Protein AF-A0A5J5DFH9-F1 (afdb_monomer)

Foldseek 3Di:
DEDAWDDDPNDTQQVCCQPVQDNCPPQNPFHHDNPDHYDHDLLVVAAPAQEEEADDALVCLLVSLQSNAP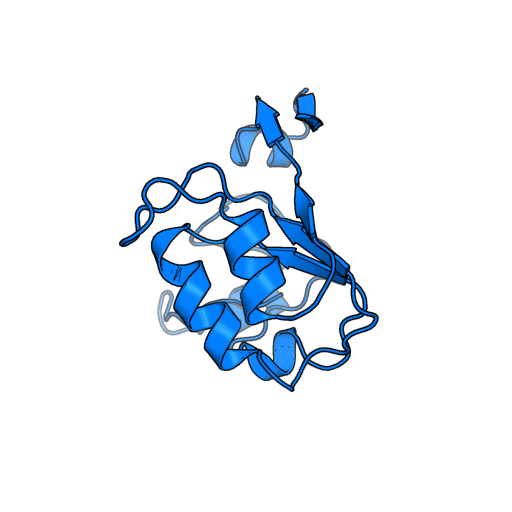RHDLNHEYEYAHDDWDQDPVGTHDSQVSNCVSRVHHYHYKYFQDDPNCVSVVHDTDID

Nearest PDB structures (foldseek):
  2pla-assembly1_B  TM=9.860E-01  e=5.523E-18  Homo sapiens
  6pyp-assembly1_A  TM=9.791E-01  e=8.177E-17  Homo sapiens
  6e90-assembly1_A  TM=9.778E-01  e=9.786E-17  Homo sapiens
  6e90-assembly2_B  TM=9.727E-01  e=4.930E-16  Homo sapiens
  4fgw-assembly1_B  TM=9.608E-01  e=5.267E-14  Saccharomyces cerevisiae S288C

Sequence (128 aa):
MWVYEENINGRKLTDIINTEHENVKYLPGYKLPENVVAVPELRDAAEGADLLVFVVPHQFIRNLCDEMVGCVSTNARGITLIKGIDEGPGGLKLISDIIREKMGIDVSVLMGANIANEVAAEKFCETT

InterPro domains:
  IPR006168 Glycerol-3-phosphate dehydrogenase, NAD-dependent [PR00077] (33-60)
  IPR006168 Glycerol-3-phosphate dehydrogenase, NAD-dependent [PR00077] (109-128)
  IPR011128 Glycerol-3-phosphate dehydrogenase, NAD-dependent, N-terminal [PF01210] (1-128)
  IPR036291 NAD(P)-binding domain superfamily [SSF51735] (12-128)

Radius of gyration: 15.71 Å; Cα contacts (8 Å, |Δi|>4): 211; chains: 1; bounding box: 39×34×40 Å

Structure (mmCIF, N/CA/C/O backbone):
data_AF-A0A5J5DFH9-F1
#
_entry.id   AF-A0A5J5DFH9-F1
#
loop_
_atom_site.group_PDB
_atom_site.id
_atom_site.type_symbol
_atom_site.label_atom_id
_atom_site.label_alt_id
_atom_site.label_comp_id
_atom_site.label_asym_id
_atom_site.label_entity_id
_atom_site.label_seq_id
_atom_site.pdbx_PDB_ins_code
_atom_site.Cartn_x
_atom_site.Cartn_y
_atom_site.Cartn_z
_atom_site.occupancy
_atom_site.B_iso_or_equiv
_atom_site.auth_seq_id
_atom_site.auth_comp_id
_atom_site.auth_asym_id
_atom_site.auth_atom_id
_atom_site.pdbx_PDB_model_num
ATOM 1 N N . MET A 1 1 ? -5.039 -5.810 3.668 1.00 97.50 1 MET A N 1
ATOM 2 C CA . MET A 1 1 ? -4.089 -4.700 3.904 1.00 97.50 1 MET A CA 1
ATOM 3 C C . MET A 1 1 ? -2.893 -5.261 4.646 1.00 97.50 1 MET A C 1
ATOM 5 O O . MET A 1 1 ? -3.071 -5.736 5.761 1.00 97.50 1 MET A O 1
ATOM 9 N N . TRP A 1 2 ? -1.707 -5.247 4.038 1.00 98.19 2 TRP A N 1
ATOM 10 C CA . TRP A 1 2 ? -0.498 -5.690 4.733 1.00 98.19 2 TRP A CA 1
ATOM 11 C C . TRP A 1 2 ? -0.169 -4.760 5.909 1.00 98.19 2 TRP A C 1
ATOM 13 O O . TRP A 1 2 ? -0.249 -3.537 5.774 1.00 98.19 2 TRP A O 1
ATOM 23 N N . VAL A 1 3 ? 0.190 -5.341 7.052 1.00 97.94 3 VAL A N 1
ATOM 24 C CA . VAL A 1 3 ? 0.627 -4.631 8.257 1.00 97.94 3 VAL A CA 1
ATOM 25 C C . VAL A 1 3 ? 1.852 -5.350 8.795 1.00 97.94 3 VAL A C 1
ATOM 27 O O . VAL A 1 3 ? 1.764 -6.516 9.161 1.00 97.94 3 VAL A O 1
ATOM 30 N N . TYR A 1 4 ? 2.986 -4.656 8.873 1.00 95.62 4 TYR A N 1
ATOM 31 C CA . TYR A 1 4 ? 4.154 -5.199 9.560 1.00 95.62 4 TYR A CA 1
ATOM 32 C C . TYR A 1 4 ? 3.782 -5.517 11.013 1.00 95.62 4 TYR A C 1
ATOM 34 O O . TYR A 1 4 ? 3.294 -4.644 11.734 1.00 95.62 4 TYR A O 1
ATOM 42 N N . GLU A 1 5 ? 3.955 -6.775 11.418 1.00 97.31 5 GLU A N 1
ATOM 43 C CA . GLU A 1 5 ? 3.455 -7.239 12.706 1.00 97.31 5 GLU A CA 1
ATOM 44 C C . GLU A 1 5 ? 4.259 -6.636 13.858 1.00 97.31 5 GLU A C 1
ATOM 46 O O . GLU A 1 5 ? 5.483 -6.761 13.940 1.00 97.31 5 GLU A O 1
ATOM 51 N N . GLU A 1 6 ? 3.545 -6.013 14.789 1.00 97.25 6 GLU A N 1
ATOM 52 C CA . GLU A 1 6 ? 4.127 -5.372 15.959 1.00 97.25 6 GLU A CA 1
ATOM 53 C C . GLU A 1 6 ? 3.320 -5.700 17.205 1.00 97.25 6 GLU A C 1
ATOM 55 O O . GLU A 1 6 ? 2.116 -5.941 17.148 1.00 97.25 6 GLU A O 1
ATOM 60 N N . ASN A 1 7 ? 3.986 -5.687 18.358 1.00 97.69 7 ASN A N 1
ATOM 61 C CA . ASN A 1 7 ? 3.327 -5.908 19.636 1.00 97.69 7 ASN A CA 1
ATOM 62 C C . ASN A 1 7 ? 2.989 -4.565 20.300 1.00 97.69 7 ASN A C 1
ATOM 64 O O . ASN A 1 7 ? 3.885 -3.786 20.626 1.00 97.69 7 ASN A O 1
ATOM 68 N N . ILE A 1 8 ? 1.700 -4.313 20.520 1.00 97.38 8 ILE A N 1
ATOM 69 C CA . ILE A 1 8 ? 1.173 -3.142 21.221 1.00 97.38 8 ILE A CA 1
ATOM 70 C C . ILE A 1 8 ? 0.521 -3.626 22.515 1.00 97.38 8 ILE A C 1
ATOM 72 O O . ILE A 1 8 ? -0.527 -4.270 22.497 1.00 97.38 8 ILE A O 1
ATOM 76 N N . ASN A 1 9 ? 1.146 -3.323 23.655 1.00 94.75 9 ASN A N 1
ATOM 77 C CA . ASN A 1 9 ? 0.635 -3.676 24.987 1.00 94.75 9 ASN A CA 1
ATOM 78 C C . ASN A 1 9 ? 0.267 -5.169 25.146 1.00 94.75 9 ASN A C 1
ATOM 80 O O . ASN A 1 9 ? -0.732 -5.508 25.777 1.00 94.75 9 ASN A O 1
ATOM 84 N N . GLY A 1 10 ? 1.061 -6.072 24.564 1.00 96.75 10 GLY A N 1
ATOM 85 C CA . GLY A 1 10 ? 0.855 -7.521 24.644 1.00 96.75 10 GLY A CA 1
ATOM 86 C C . GLY A 1 10 ? -0.031 -8.109 23.542 1.00 96.75 10 GLY A C 1
ATOM 87 O O . GLY A 1 10 ? -0.193 -9.327 23.501 1.00 96.75 10 GLY A O 1
ATOM 88 N N . ARG A 1 11 ? -0.582 -7.289 22.639 1.00 97.75 11 ARG A N 1
ATOM 89 C CA . ARG A 1 11 ? -1.433 -7.724 21.520 1.00 97.75 11 ARG A CA 1
ATOM 90 C C . ARG A 1 11 ? -0.759 -7.444 20.181 1.00 97.75 11 ARG A C 1
ATOM 92 O O . ARG A 1 11 ? -0.019 -6.473 20.050 1.00 97.75 11 ARG A O 1
ATOM 99 N N . LYS A 1 12 ? -1.023 -8.291 19.189 1.00 98.38 12 LYS A N 1
ATOM 100 C CA . LYS A 1 12 ? -0.598 -8.064 17.804 1.00 98.38 12 LYS A CA 1
ATOM 101 C C . LYS A 1 12 ? -1.339 -6.865 17.216 1.00 98.38 12 LYS A C 1
ATOM 103 O O . LYS A 1 12 ? -2.539 -6.706 17.451 1.00 98.38 12 LYS A O 1
ATOM 108 N N . LEU A 1 13 ? -0.640 -6.022 16.464 1.00 98.50 13 LEU A N 1
ATOM 109 C CA . LEU A 1 13 ? -1.234 -4.845 15.832 1.00 98.50 13 LEU A CA 1
ATOM 110 C C . LEU A 1 13 ? -2.309 -5.254 14.819 1.00 98.50 13 LEU A C 1
ATOM 112 O O . LEU A 1 13 ? -3.347 -4.600 14.744 1.00 98.50 13 LEU A O 1
ATOM 116 N N . THR A 1 14 ? -2.100 -6.352 14.091 1.00 98.50 14 THR A N 1
ATOM 117 C CA . THR A 1 14 ? -3.107 -6.913 13.176 1.00 98.50 14 THR A CA 1
ATOM 118 C C . THR A 1 14 ? -4.394 -7.300 13.906 1.00 98.50 14 THR A C 1
ATOM 120 O O . THR A 1 14 ? -5.475 -6.916 13.466 1.00 98.50 14 THR A O 1
ATOM 123 N N . ASP A 1 15 ? -4.292 -7.971 15.058 1.00 98.44 15 ASP A N 1
ATOM 124 C CA . ASP A 1 15 ? -5.444 -8.343 15.889 1.00 98.44 15 ASP A CA 1
ATOM 125 C C . ASP A 1 15 ? -6.191 -7.105 16.399 1.00 98.44 15 ASP A C 1
ATOM 127 O O . ASP A 1 15 ? -7.421 -7.077 16.385 1.00 98.44 15 ASP A O 1
ATOM 131 N N . ILE A 1 16 ? -5.472 -6.064 16.834 1.00 98.44 16 ILE A N 1
ATOM 132 C CA . ILE A 1 16 ? -6.090 -4.795 17.252 1.00 98.44 16 ILE A CA 1
ATOM 133 C C . ILE A 1 16 ? -6.841 -4.167 16.078 1.00 98.44 16 ILE A C 1
ATOM 135 O O . ILE A 1 16 ? -8.015 -3.839 16.221 1.00 98.44 16 ILE A O 1
ATOM 139 N N . ILE A 1 17 ? -6.212 -4.061 14.904 1.00 98.62 17 ILE A N 1
ATOM 140 C CA . ILE A 1 17 ? -6.852 -3.474 13.722 1.00 98.62 17 ILE A CA 1
ATOM 141 C C . ILE A 1 17 ? -8.092 -4.275 13.314 1.00 98.62 17 ILE A C 1
ATOM 143 O O . ILE A 1 17 ? -9.127 -3.680 13.047 1.00 98.62 17 ILE A O 1
ATOM 147 N N . ASN A 1 18 ? -8.020 -5.606 13.301 1.00 98.62 18 ASN A N 1
ATOM 148 C CA . ASN A 1 18 ? -9.132 -6.456 12.873 1.00 98.62 18 ASN A CA 1
ATOM 149 C C . ASN A 1 18 ? -10.291 -6.512 13.879 1.00 98.62 18 ASN A C 1
ATOM 151 O O . ASN A 1 18 ? -11.408 -6.823 13.483 1.00 98.62 18 ASN A O 1
ATOM 155 N N . THR A 1 19 ? -10.044 -6.251 15.167 1.00 98.06 19 THR A N 1
ATOM 156 C CA . THR A 1 19 ? -11.089 -6.306 16.210 1.00 98.06 19 THR A CA 1
ATOM 157 C C . THR A 1 19 ? -11.659 -4.939 16.563 1.00 98.06 19 THR A C 1
ATOM 159 O O . THR A 1 19 ? -12.848 -4.815 16.844 1.00 98.06 19 THR A O 1
ATOM 162 N N . GLU A 1 20 ? -10.825 -3.904 16.559 1.00 98.12 20 GLU A N 1
ATOM 163 C CA . GLU A 1 20 ? -11.208 -2.548 16.958 1.00 98.12 20 GLU A CA 1
ATOM 164 C C . GLU A 1 20 ? -11.370 -1.612 15.762 1.00 98.12 20 GLU A C 1
ATOM 166 O O . GLU A 1 20 ? -11.771 -0.460 15.948 1.00 98.12 20 GLU A O 1
ATOM 171 N N . HIS A 1 21 ? -11.058 -2.093 14.553 1.00 98.44 21 HIS A N 1
ATOM 172 C CA . HIS A 1 21 ? -11.078 -1.324 13.314 1.00 98.44 21 HIS A CA 1
ATOM 173 C C . HIS A 1 21 ? -10.308 -0.010 13.450 1.00 98.44 21 HIS A C 1
ATOM 175 O O . HIS A 1 21 ? -10.772 1.044 13.039 1.00 98.44 21 HIS A O 1
ATOM 181 N N . GLU A 1 22 ? -9.131 -0.047 14.073 1.00 98.25 22 GLU A N 1
ATOM 182 C CA . GLU A 1 22 ? -8.315 1.141 14.317 1.00 98.25 22 GLU A CA 1
ATOM 183 C C . GLU A 1 22 ? -6.828 0.795 14.317 1.00 98.25 22 GLU A C 1
ATOM 185 O O . GLU A 1 22 ? -6.381 -0.123 15.006 1.00 98.25 22 GLU A O 1
ATOM 190 N N . ASN A 1 23 ? -6.036 1.568 13.573 1.00 98.06 23 ASN A N 1
ATOM 191 C CA . ASN A 1 23 ? -4.584 1.496 13.667 1.00 98.06 23 ASN A CA 1
ATOM 192 C C . ASN A 1 23 ? -4.100 2.423 14.788 1.00 98.06 23 ASN A C 1
ATOM 194 O O . ASN A 1 23 ? -3.642 3.539 14.541 1.00 98.06 23 ASN A O 1
ATOM 198 N N . VAL A 1 24 ? -4.188 1.929 16.024 1.00 97.75 24 VAL A N 1
ATOM 199 C CA . VAL A 1 24 ? -3.896 2.684 17.257 1.00 97.75 24 VAL A CA 1
ATOM 200 C C . VAL A 1 24 ? -2.481 3.269 17.324 1.00 97.75 24 VAL A C 1
ATOM 202 O O . VAL A 1 24 ? -2.222 4.168 18.120 1.00 97.75 24 VAL A O 1
ATOM 205 N N . LYS A 1 25 ? -1.551 2.767 16.503 1.00 97.38 25 LYS A N 1
ATOM 206 C CA . LYS A 1 25 ? -0.167 3.244 16.454 1.00 97.38 25 LYS A CA 1
ATOM 207 C C . LYS A 1 25 ? 0.036 4.347 15.416 1.00 97.38 25 LYS A C 1
ATOM 209 O O . LYS A 1 25 ? 0.689 5.344 15.713 1.00 97.38 25 LYS A O 1
ATOM 214 N N . TYR A 1 26 ? -0.471 4.149 14.199 1.00 97.31 26 TYR A N 1
ATOM 215 C CA . TYR A 1 26 ? -0.135 4.999 13.052 1.00 97.31 26 TYR A CA 1
ATOM 216 C C . TYR A 1 26 ? -1.235 5.989 12.657 1.00 97.31 26 TYR A C 1
ATOM 218 O O . TYR A 1 26 ? -0.933 6.983 12.001 1.00 97.31 26 TYR A O 1
ATOM 226 N N . LEU A 1 27 ? -2.487 5.746 13.055 1.00 97.56 27 LEU A N 1
ATOM 227 C CA . LEU A 1 27 ? -3.618 6.645 12.813 1.00 97.56 27 LEU A CA 1
ATOM 228 C C . LEU A 1 27 ? -4.626 6.577 13.983 1.00 97.56 27 LEU A C 1
ATOM 230 O O . LEU A 1 27 ? -5.762 6.137 13.796 1.00 97.56 27 LEU A O 1
ATOM 234 N N . PRO A 1 28 ? -4.213 6.962 15.206 1.00 97.31 28 PRO A N 1
ATOM 235 C CA . PRO A 1 28 ? -5.076 6.882 16.382 1.00 97.31 28 PRO A CA 1
ATOM 236 C C . PRO A 1 28 ? -6.287 7.815 16.260 1.00 97.31 28 PRO A C 1
ATOM 238 O O . PRO A 1 28 ? -6.167 8.946 15.784 1.00 97.31 28 PRO A O 1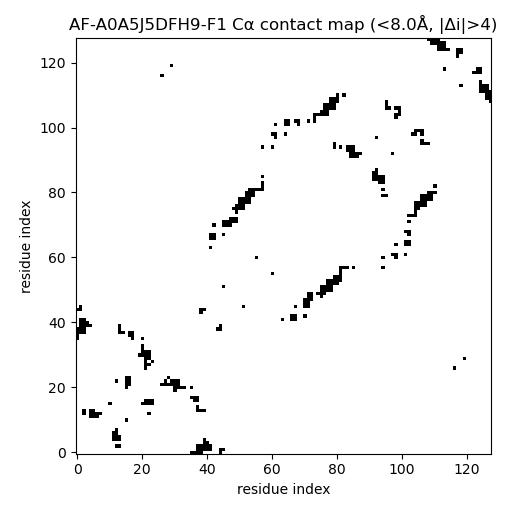
ATOM 241 N N . GLY A 1 29 ? -7.443 7.357 16.741 1.00 97.50 29 GLY A N 1
ATOM 242 C CA . GLY A 1 29 ? -8.692 8.121 16.779 1.00 97.50 29 GLY A CA 1
ATOM 243 C C . GLY A 1 29 ? -9.555 8.035 15.517 1.00 97.50 29 GLY A C 1
ATOM 244 O O . GLY A 1 29 ? -10.627 8.639 15.497 1.00 97.50 29 GLY A O 1
ATOM 245 N N . TYR A 1 30 ? -9.138 7.281 14.494 1.00 97.88 30 TYR A N 1
ATOM 246 C CA . TYR A 1 30 ? -9.901 7.100 13.256 1.00 97.88 30 TYR A CA 1
ATOM 247 C C . TYR A 1 30 ? -10.252 5.632 13.030 1.00 97.88 30 TYR A C 1
ATOM 249 O O . TYR A 1 30 ? -9.374 4.766 13.008 1.00 97.88 30 TYR A O 1
ATOM 257 N N . LYS A 1 31 ? -11.545 5.359 12.824 1.00 97.75 31 LYS A N 1
ATOM 258 C CA . LYS A 1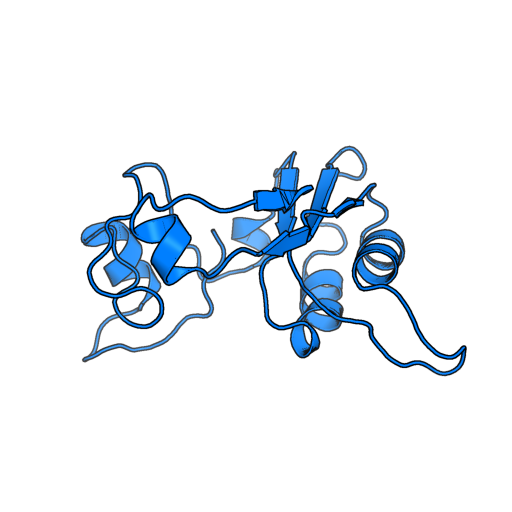 31 ? -12.022 4.012 12.510 1.00 97.75 31 LYS A CA 1
ATOM 259 C C . LYS A 1 31 ? -11.829 3.690 11.034 1.00 97.75 31 LYS A C 1
ATOM 261 O O . LYS A 1 31 ? -12.228 4.451 10.156 1.00 97.75 31 LYS A O 1
ATOM 266 N N . LEU A 1 32 ? -11.223 2.540 10.779 1.00 98.31 32 LEU A N 1
ATOM 267 C CA . LEU A 1 32 ? -11.176 1.911 9.473 1.00 98.31 32 LEU A CA 1
ATOM 268 C C . LEU A 1 32 ? -12.543 1.274 9.173 1.00 98.31 32 LEU A C 1
ATOM 270 O O . LEU A 1 32 ? -13.222 0.818 10.092 1.00 98.31 32 LEU A O 1
ATOM 274 N N . PRO A 1 33 ? -12.961 1.213 7.903 1.00 98.19 33 PRO A N 1
ATOM 275 C CA . PRO A 1 33 ? -14.156 0.470 7.518 1.00 98.19 33 PRO A CA 1
ATOM 276 C C . PRO A 1 33 ? -14.087 -1.014 7.915 1.00 98.19 33 PRO A C 1
ATOM 278 O O . PRO A 1 33 ? -13.014 -1.619 7.894 1.00 98.19 33 PRO A O 1
ATOM 281 N N . GLU A 1 34 ? -15.240 -1.625 8.209 1.00 97.25 34 GLU A N 1
ATOM 282 C CA . GLU A 1 34 ? -15.329 -3.023 8.675 1.00 97.25 34 GLU A CA 1
ATOM 283 C C . GLU A 1 34 ? -14.776 -4.046 7.668 1.00 97.25 34 GLU A C 1
ATOM 285 O O . GLU A 1 34 ? -14.348 -5.135 8.039 1.00 97.25 34 GLU A O 1
ATOM 290 N N . ASN A 1 35 ? -14.746 -3.691 6.383 1.00 98.12 35 ASN A N 1
ATOM 291 C CA . ASN A 1 35 ? -14.212 -4.529 5.313 1.00 98.12 35 ASN A CA 1
ATOM 292 C C . ASN A 1 35 ? -12.684 -4.417 5.134 1.00 98.12 35 ASN A C 1
ATOM 294 O O . ASN A 1 35 ? -12.134 -5.049 4.231 1.00 98.12 35 ASN A O 1
ATOM 298 N N . VAL A 1 36 ? -11.986 -3.620 5.952 1.00 98.25 36 VAL A N 1
ATOM 299 C CA . VAL A 1 36 ? -10.519 -3.556 5.948 1.00 98.25 36 VAL A CA 1
ATOM 300 C C . VAL A 1 36 ? -9.957 -4.631 6.871 1.00 98.25 36 VAL A C 1
ATOM 302 O O . VAL A 1 36 ? -10.109 -4.562 8.086 1.00 98.25 36 VAL A O 1
ATOM 305 N N . VAL A 1 37 ? -9.242 -5.590 6.281 1.00 98.50 37 VAL A N 1
ATOM 306 C CA . VAL A 1 37 ? -8.579 -6.684 7.005 1.00 98.50 37 VAL A CA 1
ATOM 307 C C . VAL A 1 37 ? -7.066 -6.460 7.028 1.00 98.50 37 VAL A C 1
ATOM 309 O O . VAL A 1 37 ? -6.436 -6.331 5.972 1.00 98.50 37 VAL A O 1
ATOM 312 N N . ALA A 1 38 ? -6.476 -6.411 8.222 1.00 98.62 38 ALA A N 1
ATOM 313 C CA . ALA A 1 38 ? -5.036 -6.391 8.455 1.00 98.62 38 ALA A CA 1
ATOM 314 C C . ALA A 1 38 ? -4.447 -7.804 8.365 1.00 98.62 38 ALA A C 1
ATOM 316 O O . ALA A 1 38 ? -4.939 -8.732 9.007 1.00 98.62 38 ALA A O 1
ATOM 317 N N . VAL A 1 39 ? -3.380 -7.950 7.581 1.00 98.38 39 VAL A N 1
ATOM 318 C CA . VAL A 1 39 ? -2.713 -9.226 7.292 1.00 98.38 39 VAL A CA 1
ATOM 319 C C . VAL A 1 39 ? -1.206 -9.064 7.546 1.00 98.38 39 VAL A C 1
ATOM 321 O O . VAL A 1 39 ? -0.623 -8.127 6.995 1.00 98.38 39 VAL A O 1
ATOM 324 N N . PRO A 1 40 ? -0.569 -9.920 8.369 1.00 97.81 40 PRO A N 1
ATOM 325 C CA . PRO A 1 40 ? 0.848 -9.774 8.711 1.00 97.81 40 PRO A CA 1
ATOM 326 C C . PRO A 1 40 ? 1.794 -10.228 7.594 1.00 97.81 40 PRO A C 1
ATOM 328 O O . PRO A 1 40 ? 2.845 -9.622 7.383 1.00 97.81 40 PRO A O 1
ATOM 331 N N . GLU A 1 41 ? 1.400 -11.264 6.852 1.00 97.44 41 GLU A N 1
ATOM 332 C CA . GLU A 1 41 ? 2.188 -11.828 5.759 1.00 97.44 41 GLU A CA 1
ATOM 333 C C . GLU A 1 41 ? 1.908 -11.071 4.458 1.00 97.44 41 GLU A C 1
ATOM 335 O O . GLU A 1 41 ? 0.763 -10.950 4.012 1.00 97.44 41 GLU A O 1
ATOM 340 N N . LEU A 1 42 ? 2.959 -10.528 3.838 1.00 96.81 42 LEU A N 1
ATOM 341 C CA . LEU A 1 42 ? 2.821 -9.695 2.642 1.00 96.81 42 LEU A CA 1
ATOM 342 C C . LEU A 1 42 ? 2.258 -10.486 1.461 1.00 96.81 42 LEU A C 1
ATOM 344 O O . LEU A 1 42 ? 1.405 -9.978 0.733 1.00 96.81 42 LEU A O 1
ATOM 348 N N . ARG A 1 43 ? 2.722 -11.726 1.280 1.00 96.06 43 ARG A N 1
ATOM 349 C CA . ARG A 1 43 ? 2.259 -12.608 0.203 1.00 96.06 43 ARG A CA 1
ATOM 350 C C . ARG A 1 43 ? 0.768 -12.886 0.318 1.00 96.06 43 ARG A C 1
ATOM 352 O O . ARG A 1 43 ? 0.065 -12.662 -0.659 1.00 96.06 43 ARG A O 1
ATOM 359 N N . ASP A 1 44 ? 0.288 -13.242 1.505 1.00 96.56 44 ASP A N 1
ATOM 360 C CA . ASP A 1 44 ? -1.136 -13.485 1.764 1.00 96.56 44 ASP A CA 1
ATOM 361 C C . ASP A 1 44 ? -1.981 -12.228 1.508 1.00 96.56 44 ASP A C 1
ATOM 363 O O . ASP A 1 44 ? -3.107 -12.304 1.025 1.00 96.56 44 ASP A O 1
ATOM 367 N N . ALA A 1 45 ? -1.438 -11.043 1.809 1.00 97.38 45 ALA A N 1
ATOM 368 C CA . ALA A 1 45 ? -2.121 -9.776 1.565 1.00 97.38 45 ALA A CA 1
ATOM 369 C C . ALA A 1 45 ? -2.194 -9.387 0.076 1.00 97.38 45 ALA A C 1
ATOM 371 O O . ALA A 1 45 ? -3.058 -8.589 -0.293 1.00 97.38 45 ALA A O 1
ATOM 372 N N . ALA A 1 46 ? -1.261 -9.881 -0.743 1.00 96.44 46 ALA A N 1
ATOM 373 C CA . ALA A 1 46 ? -1.112 -9.533 -2.156 1.00 96.44 46 ALA A CA 1
ATOM 374 C C . ALA A 1 46 ? -1.639 -10.616 -3.113 1.00 96.44 46 ALA A C 1
ATOM 376 O O . ALA A 1 46 ? -1.950 -10.315 -4.267 1.00 96.44 46 ALA A O 1
ATOM 377 N N . GLU A 1 47 ? -1.719 -11.867 -2.662 1.00 94.69 47 GLU A N 1
ATOM 378 C CA . GLU A 1 47 ? -2.142 -13.001 -3.476 1.00 94.69 47 GLU A CA 1
ATOM 379 C C . GLU A 1 47 ? -3.563 -12.798 -4.016 1.00 94.69 47 GLU A C 1
ATOM 381 O O . GLU A 1 47 ? -4.495 -12.443 -3.296 1.00 94.69 47 GLU A O 1
ATOM 386 N N . GLY A 1 48 ? -3.721 -12.996 -5.327 1.00 90.44 48 GLY A N 1
ATOM 387 C CA . GLY A 1 48 ? -5.008 -12.845 -6.007 1.00 90.44 48 GLY A CA 1
ATOM 388 C C . GLY A 1 48 ? -5.508 -11.402 -6.151 1.00 90.44 48 GLY A C 1
ATOM 389 O O . GLY A 1 48 ? -6.613 -11.209 -6.650 1.00 90.44 48 GLY A O 1
ATOM 390 N N . ALA A 1 49 ? -4.731 -10.388 -5.755 1.00 95.50 49 ALA A N 1
ATOM 391 C CA . ALA A 1 49 ? -5.133 -8.995 -5.915 1.00 95.50 49 ALA A CA 1
ATOM 392 C C . ALA A 1 49 ? -5.099 -8.551 -7.391 1.00 95.50 49 ALA A C 1
ATOM 394 O O . ALA A 1 49 ? -4.066 -8.634 -8.057 1.00 95.50 49 ALA A O 1
ATOM 395 N N . ASP A 1 50 ? -6.212 -7.995 -7.876 1.00 96.69 50 ASP A N 1
ATOM 396 C CA . ASP A 1 50 ? -6.290 -7.344 -9.194 1.00 96.69 50 ASP A CA 1
ATOM 397 C C . ASP A 1 50 ? -5.737 -5.906 -9.179 1.00 96.69 50 ASP A C 1
ATOM 399 O O . ASP A 1 50 ? -5.312 -5.379 -10.210 1.00 96.69 50 ASP A O 1
ATOM 403 N N . LEU A 1 51 ? -5.742 -5.255 -8.011 1.00 97.81 51 LEU A N 1
ATOM 404 C CA . LEU A 1 51 ? -5.253 -3.893 -7.803 1.00 97.81 51 LEU A CA 1
ATOM 405 C C . LEU A 1 51 ? -4.398 -3.820 -6.536 1.00 97.81 51 LEU A C 1
ATOM 407 O O . LEU A 1 51 ? -4.854 -4.168 -5.448 1.00 97.81 51 LEU A O 1
ATOM 411 N N . LEU A 1 52 ? -3.181 -3.297 -6.672 1.00 98.06 52 LEU A N 1
ATOM 412 C CA . LEU A 1 52 ? -2.249 -3.072 -5.574 1.00 98.06 52 LEU A CA 1
ATOM 413 C C . LEU A 1 52 ? -2.068 -1.578 -5.329 1.00 98.06 52 LEU A C 1
ATOM 415 O O . LEU A 1 52 ? -1.722 -0.821 -6.236 1.00 98.06 52 LEU A O 1
ATOM 419 N N . VAL A 1 53 ? -2.254 -1.161 -4.079 1.00 98.19 53 VAL A N 1
ATOM 420 C CA . VAL A 1 53 ? -2.034 0.220 -3.640 1.00 98.19 53 VAL A CA 1
ATOM 421 C C . VAL A 1 53 ? -0.763 0.264 -2.793 1.00 98.19 53 VAL A C 1
ATOM 423 O O . VAL A 1 53 ? -0.732 -0.223 -1.665 1.00 98.19 53 VAL A O 1
ATOM 426 N N . PHE A 1 54 ? 0.302 0.848 -3.336 1.00 97.88 54 PHE A N 1
ATOM 427 C CA . PHE A 1 54 ? 1.602 0.952 -2.678 1.00 97.88 54 PHE A CA 1
ATOM 428 C C . PHE A 1 54 ? 1.674 2.252 -1.864 1.00 97.88 54 PHE A C 1
ATOM 430 O O . PHE A 1 54 ? 1.772 3.344 -2.429 1.00 97.88 54 PHE A O 1
ATOM 437 N N . VAL A 1 55 ? 1.628 2.137 -0.531 1.00 96.62 55 VAL A N 1
ATOM 438 C CA . VAL A 1 55 ? 1.652 3.276 0.414 1.00 96.62 55 VAL A CA 1
ATOM 439 C C . VAL A 1 55 ? 2.578 2.979 1.596 1.00 96.62 55 VAL A C 1
ATOM 441 O O . VAL A 1 55 ? 2.166 2.897 2.749 1.00 96.62 55 VAL A O 1
ATOM 444 N N . VAL A 1 56 ? 3.856 2.769 1.300 1.00 95.12 56 VAL A N 1
ATOM 445 C CA . VAL A 1 56 ? 4.893 2.433 2.288 1.00 95.12 56 VAL A CA 1
ATOM 446 C C . VAL A 1 56 ? 6.040 3.444 2.219 1.00 95.12 56 VAL A C 1
ATOM 448 O O . VAL A 1 56 ? 6.199 4.109 1.192 1.00 95.12 56 VAL A O 1
ATOM 451 N N . PRO A 1 57 ? 6.876 3.584 3.263 1.00 92.88 57 PRO A N 1
ATOM 452 C CA . PRO A 1 57 ? 8.096 4.379 3.154 1.00 92.88 57 PRO A CA 1
ATOM 453 C C . PRO A 1 57 ? 8.970 3.891 1.987 1.00 92.88 57 PRO A C 1
ATOM 455 O O . PRO A 1 57 ? 9.208 2.690 1.848 1.00 92.88 57 PRO A O 1
ATOM 458 N N . HIS A 1 58 ? 9.453 4.821 1.152 1.00 90.88 58 HIS A N 1
ATOM 459 C CA . HIS A 1 58 ? 10.096 4.501 -0.133 1.00 90.88 58 HIS A CA 1
ATOM 460 C C . HIS A 1 58 ? 11.276 3.526 -0.006 1.00 90.88 58 HIS A C 1
ATOM 462 O O . HIS A 1 58 ? 11.448 2.660 -0.856 1.00 90.88 58 HIS A O 1
ATOM 468 N N . GLN A 1 59 ? 12.035 3.605 1.088 1.00 90.19 59 GLN A N 1
ATOM 469 C CA . GLN A 1 59 ? 13.187 2.745 1.374 1.00 90.19 59 GLN A CA 1
ATOM 470 C C . GLN A 1 59 ? 12.873 1.237 1.413 1.00 90.19 59 GLN A C 1
ATOM 472 O O . GLN A 1 59 ? 13.774 0.423 1.238 1.00 90.19 59 GLN A O 1
ATOM 477 N N . PHE A 1 60 ? 11.610 0.845 1.621 1.00 93.25 60 PHE A N 1
ATOM 478 C CA . PHE A 1 60 ? 11.212 -0.564 1.703 1.00 93.25 60 PHE A CA 1
ATOM 479 C C . PHE A 1 60 ? 10.711 -1.140 0.374 1.00 93.25 60 PHE A C 1
ATOM 481 O O . PHE A 1 60 ? 10.594 -2.358 0.245 1.00 93.25 60 PHE A O 1
ATOM 488 N N . ILE A 1 61 ? 10.428 -0.300 -0.629 1.00 94.81 61 ILE A N 1
ATOM 489 C CA . ILE A 1 61 ? 9.667 -0.724 -1.813 1.00 94.81 61 ILE A CA 1
ATOM 490 C C . ILE A 1 61 ? 10.356 -1.834 -2.607 1.00 94.81 61 ILE A C 1
ATOM 492 O O . ILE A 1 61 ? 9.686 -2.734 -3.106 1.00 94.81 61 ILE A O 1
ATOM 496 N N . ARG A 1 62 ? 11.691 -1.804 -2.697 1.00 94.00 62 ARG A N 1
ATOM 497 C CA . ARG A 1 62 ? 12.463 -2.796 -3.457 1.00 94.00 62 ARG A CA 1
ATOM 498 C C . ARG A 1 62 ? 12.295 -4.194 -2.876 1.00 94.00 62 ARG A C 1
ATOM 500 O O . ARG A 1 62 ? 11.930 -5.097 -3.620 1.00 94.00 62 ARG A O 1
ATOM 507 N N . ASN A 1 63 ? 12.498 -4.327 -1.567 1.00 94.94 63 ASN A N 1
ATOM 508 C CA . ASN A 1 63 ? 12.408 -5.606 -0.867 1.00 94.94 63 ASN A CA 1
ATOM 509 C C . ASN A 1 63 ? 10.974 -6.145 -0.880 1.00 94.94 63 ASN A C 1
ATOM 511 O O . ASN A 1 63 ? 10.771 -7.326 -1.130 1.00 94.94 63 ASN A O 1
ATOM 515 N N . LEU A 1 64 ? 9.982 -5.269 -0.676 1.00 95.88 64 LEU A N 1
ATOM 516 C CA . LEU A 1 64 ? 8.572 -5.661 -0.720 1.00 95.88 64 LEU A CA 1
ATOM 517 C C . LEU A 1 64 ? 8.170 -6.156 -2.113 1.00 95.88 64 LEU A C 1
ATOM 519 O O . LEU A 1 64 ? 7.483 -7.165 -2.231 1.00 95.88 64 LEU A O 1
ATOM 523 N N . CYS A 1 65 ? 8.622 -5.483 -3.177 1.00 95.69 65 CYS A N 1
ATOM 524 C CA . CYS A 1 65 ? 8.394 -5.971 -4.535 1.00 95.69 65 CYS A CA 1
ATOM 525 C C . CYS A 1 65 ? 9.040 -7.346 -4.735 1.00 95.69 65 CYS A C 1
ATOM 527 O O . CYS A 1 65 ? 8.360 -8.248 -5.203 1.00 95.69 65 CYS A O 1
ATOM 529 N N . ASP A 1 66 ? 10.303 -7.530 -4.331 1.00 95.06 66 ASP A N 1
ATOM 530 C CA . ASP A 1 66 ? 11.010 -8.813 -4.474 1.00 95.06 66 ASP A CA 1
ATOM 531 C C . ASP A 1 66 ? 10.287 -9.970 -3.771 1.00 95.06 66 ASP A C 1
ATOM 533 O O . ASP A 1 66 ? 10.227 -11.081 -4.296 1.00 95.06 66 ASP A O 1
ATOM 537 N N . GLU A 1 67 ? 9.677 -9.706 -2.618 1.00 94.88 67 GLU A N 1
ATOM 538 C CA . GLU A 1 67 ? 8.882 -10.695 -1.897 1.00 94.88 67 GLU A CA 1
ATOM 539 C C . GLU A 1 67 ? 7.555 -11.023 -2.600 1.00 94.88 67 GLU A C 1
ATOM 541 O O . GLU A 1 67 ? 7.124 -12.176 -2.551 1.00 94.88 67 GLU A O 1
ATOM 546 N N . MET A 1 68 ? 6.938 -10.059 -3.288 1.00 94.31 68 MET A N 1
ATOM 547 C CA . MET A 1 68 ? 5.675 -10.244 -4.016 1.00 94.31 68 MET A CA 1
ATOM 548 C C . MET A 1 68 ? 5.842 -10.761 -5.455 1.00 94.31 68 MET A C 1
ATOM 550 O O . MET A 1 68 ? 4.854 -11.138 -6.094 1.00 94.31 68 MET A O 1
ATOM 554 N N . VAL A 1 69 ? 7.064 -10.800 -6.002 1.00 89.81 69 VAL A N 1
ATOM 555 C CA . VAL A 1 69 ? 7.290 -11.345 -7.349 1.00 89.81 69 VAL A CA 1
ATOM 556 C C . VAL A 1 69 ? 6.761 -12.783 -7.421 1.00 89.81 69 VAL A C 1
ATOM 558 O O . VAL A 1 69 ? 7.133 -13.658 -6.635 1.00 89.81 69 VAL A O 1
ATOM 561 N N . GLY A 1 70 ? 5.881 -13.020 -8.394 1.00 87.06 70 GLY A N 1
ATOM 562 C CA . GLY A 1 70 ? 5.282 -14.326 -8.666 1.00 87.06 70 GLY A CA 1
ATOM 563 C C . GLY A 1 70 ? 4.023 -14.667 -7.861 1.00 87.06 70 GLY A C 1
ATOM 564 O O . GLY A 1 70 ? 3.399 -15.670 -8.192 1.00 87.06 70 GLY A O 1
ATOM 565 N N . CYS A 1 71 ? 3.615 -13.870 -6.861 1.00 89.94 71 CYS A N 1
ATOM 566 C CA . CYS A 1 71 ? 2.318 -14.060 -6.181 1.00 89.94 71 CYS A CA 1
ATOM 567 C C . CYS A 1 71 ? 1.192 -13.184 -6.757 1.00 89.94 71 CYS A C 1
ATOM 569 O O . CYS A 1 71 ? 0.014 -13.435 -6.509 1.00 89.94 71 CYS A O 1
ATOM 571 N N . VAL A 1 72 ? 1.550 -12.176 -7.555 1.00 92.88 72 VAL A N 1
ATOM 572 C CA . VAL A 1 72 ? 0.618 -11.238 -8.188 1.00 92.88 72 VAL A CA 1
ATOM 573 C C . VAL A 1 72 ? 0.474 -11.558 -9.675 1.00 92.88 72 VAL A C 1
ATOM 575 O O . VAL A 1 72 ? 1.455 -11.838 -10.365 1.00 92.88 72 VAL A O 1
ATOM 578 N N . SER A 1 73 ? -0.758 -11.488 -10.183 1.00 92.25 73 SER A N 1
ATOM 579 C CA . SER A 1 73 ? -1.053 -11.636 -11.610 1.00 92.25 73 SER A CA 1
ATOM 580 C C . SER A 1 73 ? -0.392 -10.529 -12.433 1.00 92.25 73 SER A C 1
ATOM 582 O O . SER A 1 73 ? -0.479 -9.355 -12.086 1.00 92.25 73 SER A O 1
ATOM 584 N N . THR A 1 74 ? 0.171 -10.860 -13.596 1.00 90.00 74 THR A N 1
ATOM 585 C CA . THR A 1 74 ? 0.698 -9.852 -14.537 1.00 90.00 74 THR A CA 1
ATOM 586 C C . THR A 1 74 ? -0.393 -8.954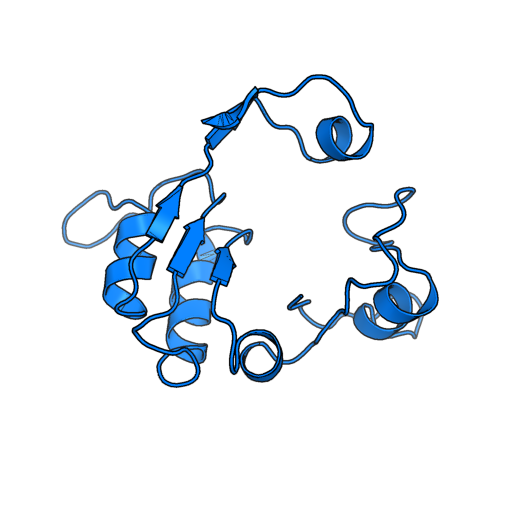 -15.129 1.00 90.00 74 THR A C 1
ATOM 588 O O . THR A 1 74 ? -0.089 -7.916 -15.707 1.00 90.00 74 THR A O 1
ATOM 591 N N . ASN A 1 75 ? -1.668 -9.347 -15.006 1.00 94.44 75 ASN A N 1
ATOM 592 C CA . ASN A 1 75 ? -2.809 -8.522 -15.410 1.00 94.44 75 ASN A CA 1
ATOM 593 C C . ASN A 1 75 ? -3.248 -7.535 -14.319 1.00 94.44 75 ASN A C 1
ATOM 595 O O . ASN A 1 75 ? -4.076 -6.663 -14.601 1.00 94.44 75 ASN A O 1
ATOM 599 N N . ALA A 1 76 ? -2.722 -7.671 -13.097 1.00 96.94 76 ALA A N 1
ATOM 600 C CA . ALA A 1 76 ? -3.013 -6.750 -12.015 1.00 96.94 76 ALA A CA 1
ATOM 601 C C . ALA A 1 76 ? -2.504 -5.342 -12.349 1.00 96.94 76 ALA A C 1
ATOM 603 O O . ALA A 1 76 ? -1.616 -5.141 -13.185 1.00 96.94 76 ALA A O 1
ATOM 604 N N . ARG A 1 77 ? -3.072 -4.345 -11.677 1.00 98.06 77 ARG A N 1
ATOM 605 C CA . ARG A 1 77 ? -2.641 -2.949 -11.772 1.00 98.06 77 ARG A CA 1
ATOM 606 C C . ARG A 1 77 ? -2.071 -2.491 -10.444 1.00 98.06 77 ARG A C 1
ATOM 608 O O . ARG A 1 77 ? -2.505 -2.921 -9.383 1.00 98.06 77 ARG A O 1
ATOM 615 N N . GLY A 1 78 ? -1.097 -1.598 -10.506 1.00 97.94 78 GLY A N 1
ATOM 616 C CA . GLY A 1 78 ? -0.560 -0.904 -9.348 1.00 97.94 78 GLY A CA 1
ATOM 617 C C . GLY A 1 78 ? -0.983 0.559 -9.327 1.00 97.94 78 GLY A C 1
ATOM 618 O O . GLY A 1 78 ? -1.178 1.187 -10.367 1.00 97.94 78 GLY A O 1
ATOM 619 N N . ILE A 1 79 ? -1.042 1.141 -8.139 1.00 98.25 79 ILE A N 1
ATOM 620 C CA . ILE A 1 79 ? -0.997 2.587 -7.944 1.00 98.25 79 ILE A CA 1
ATOM 621 C C . ILE A 1 79 ? -0.094 2.897 -6.755 1.00 98.25 79 ILE A C 1
ATOM 623 O O . ILE A 1 79 ? -0.205 2.262 -5.710 1.00 98.25 79 ILE A O 1
ATOM 627 N N . THR A 1 80 ? 0.831 3.841 -6.908 1.00 97.75 80 THR A N 1
ATOM 628 C CA . THR A 1 80 ? 1.733 4.245 -5.822 1.00 97.75 80 THR A CA 1
ATOM 629 C C . THR A 1 80 ? 1.431 5.655 -5.336 1.00 97.75 80 THR A C 1
ATOM 631 O O . THR A 1 80 ? 1.284 6.586 -6.128 1.00 97.75 80 THR A O 1
ATOM 634 N N . LEU A 1 81 ? 1.349 5.799 -4.013 1.00 97.00 81 LEU A N 1
ATOM 635 C CA . LEU A 1 81 ? 1.219 7.077 -3.307 1.00 97.00 81 LEU A CA 1
ATOM 636 C C . LEU A 1 81 ? 2.557 7.508 -2.684 1.00 97.00 81 LEU A C 1
ATOM 638 O O . LEU A 1 81 ? 2.637 8.491 -1.945 1.00 97.00 81 LEU A O 1
ATOM 642 N N . ILE A 1 82 ? 3.622 6.750 -2.948 1.00 95.56 82 ILE A N 1
ATOM 643 C CA . ILE A 1 82 ? 4.937 6.967 -2.361 1.00 95.56 82 ILE A CA 1
ATOM 644 C C . ILE A 1 82 ? 5.566 8.195 -3.015 1.00 95.56 82 ILE A C 1
ATOM 646 O O . ILE A 1 82 ? 6.002 8.152 -4.166 1.00 95.56 82 ILE A O 1
ATOM 650 N N . LYS A 1 83 ? 5.631 9.293 -2.260 1.00 91.31 83 LYS A N 1
ATOM 651 C CA . LYS A 1 83 ? 6.328 10.511 -2.676 1.00 91.31 83 LYS A CA 1
ATOM 652 C C . LYS A 1 83 ? 7.835 10.315 -2.554 1.00 91.31 83 LYS A C 1
ATOM 654 O O . LYS A 1 83 ? 8.328 9.918 -1.498 1.00 91.31 83 LYS A O 1
ATOM 659 N N . GLY A 1 84 ? 8.555 10.650 -3.617 1.00 86.19 84 GLY A N 1
ATOM 660 C CA . GLY A 1 84 ? 10.011 10.612 -3.652 1.00 86.19 84 GLY A CA 1
ATOM 661 C C . GLY A 1 84 ? 10.553 10.008 -4.938 1.00 86.19 84 GLY A C 1
ATOM 662 O O . GLY A 1 84 ? 9.815 9.646 -5.854 1.00 86.19 84 GLY A O 1
ATOM 663 N N . ILE A 1 85 ? 11.872 9.916 -4.975 1.00 90.44 85 ILE A N 1
ATOM 664 C CA . ILE A 1 85 ? 12.662 9.291 -6.028 1.00 90.44 85 ILE A CA 1
ATOM 665 C C . ILE A 1 85 ? 13.724 8.437 -5.350 1.00 90.44 85 ILE A C 1
ATOM 667 O O . ILE A 1 85 ? 14.096 8.704 -4.208 1.00 90.44 85 ILE A O 1
ATOM 671 N N . ASP A 1 86 ? 14.194 7.420 -6.049 1.00 87.56 86 ASP A N 1
ATOM 672 C CA . ASP A 1 86 ? 15.308 6.597 -5.600 1.00 87.56 86 ASP A CA 1
ATOM 673 C C . ASP A 1 86 ? 16.566 6.931 -6.409 1.00 87.56 86 ASP A C 1
ATOM 675 O O . ASP A 1 86 ? 16.478 7.425 -7.537 1.00 87.56 86 ASP A O 1
ATOM 679 N N . GLU A 1 87 ? 17.733 6.638 -5.850 1.00 84.81 87 GLU A N 1
ATOM 680 C CA . GLU A 1 87 ? 19.025 6.823 -6.504 1.00 84.81 87 GLU A CA 1
ATOM 681 C C . GLU A 1 87 ? 19.636 5.458 -6.836 1.00 84.81 87 GLU A C 1
ATOM 683 O O . GLU A 1 87 ? 19.643 4.528 -6.029 1.00 84.81 87 GLU A O 1
ATOM 688 N N . GLY A 1 88 ? 20.146 5.312 -8.055 1.00 72.62 88 GLY A N 1
ATOM 689 C CA . GLY A 1 88 ? 20.834 4.103 -8.483 1.00 72.62 88 GLY A CA 1
ATOM 690 C C . GLY A 1 88 ? 22.019 4.395 -9.398 1.00 72.62 88 GLY A C 1
ATOM 691 O O . GLY A 1 88 ? 22.302 5.549 -9.712 1.00 72.62 88 GLY A O 1
ATOM 692 N N . PRO A 1 89 ? 22.695 3.346 -9.898 1.00 76.12 89 PRO A N 1
ATOM 693 C CA . PRO A 1 89 ? 23.875 3.492 -10.756 1.00 76.12 89 PRO A CA 1
ATOM 694 C C . PRO A 1 89 ? 23.629 4.312 -12.034 1.00 76.12 89 PRO A C 1
ATOM 696 O O . PRO A 1 89 ? 24.565 4.864 -12.600 1.00 76.12 89 PRO A O 1
ATOM 699 N N . GLY A 1 90 ? 22.373 4.384 -12.492 1.00 83.44 90 GLY A N 1
ATOM 700 C CA . GLY A 1 90 ? 21.938 5.180 -13.644 1.00 83.44 90 GLY A CA 1
ATOM 701 C C . GLY A 1 90 ? 21.388 6.569 -13.294 1.00 83.44 90 GLY A C 1
ATOM 702 O O . GLY A 1 90 ? 20.801 7.208 -14.161 1.00 83.44 90 GLY A O 1
ATOM 703 N N . GLY A 1 91 ? 21.539 7.024 -12.047 1.00 91.00 91 G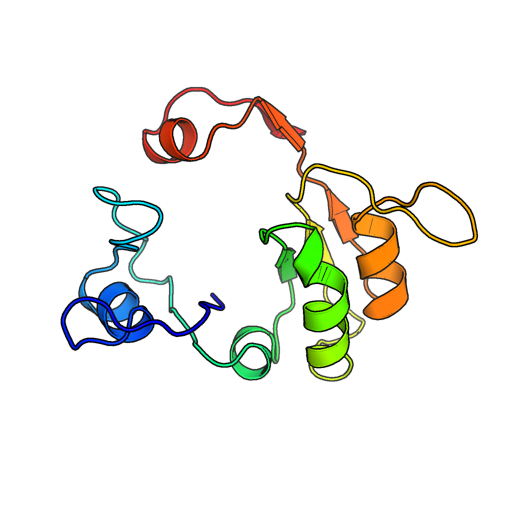LY A N 1
ATOM 704 C CA . GLY A 1 91 ? 20.989 8.281 -11.546 1.00 91.00 91 GLY A CA 1
ATOM 705 C C . GLY A 1 91 ? 19.631 8.116 -10.862 1.00 91.00 91 GLY A C 1
ATOM 706 O O . GLY A 1 91 ? 19.351 7.098 -10.226 1.00 91.00 91 GLY A O 1
ATOM 707 N N . LEU A 1 92 ? 18.804 9.155 -10.969 1.00 92.94 92 LEU A N 1
ATOM 708 C CA . LEU A 1 92 ? 17.505 9.234 -10.305 1.00 92.94 92 LEU A CA 1
ATOM 709 C C . LEU A 1 92 ? 16.470 8.347 -10.999 1.00 92.94 92 LEU A C 1
ATOM 711 O O . LEU A 1 92 ? 16.395 8.305 -12.228 1.00 92.94 92 LEU A O 1
ATOM 715 N N . LYS A 1 93 ? 15.634 7.682 -10.204 1.00 92.38 93 LYS A N 1
ATOM 716 C CA . LYS A 1 93 ? 14.586 6.787 -10.685 1.00 92.38 93 LYS A CA 1
ATOM 717 C C . LYS A 1 93 ? 13.273 7.012 -9.951 1.00 92.38 93 LYS A C 1
ATOM 719 O O . LYS A 1 93 ? 13.251 7.168 -8.731 1.00 92.38 93 LYS A O 1
ATOM 724 N N . LEU A 1 94 ? 12.167 7.004 -10.689 1.00 94.38 94 LEU A N 1
ATOM 725 C CA . LEU A 1 94 ? 10.841 7.112 -10.089 1.00 94.38 94 LEU A CA 1
ATOM 726 C C . LEU A 1 94 ? 10.488 5.821 -9.346 1.00 94.38 94 LEU A C 1
ATOM 728 O O . LEU A 1 94 ? 10.779 4.718 -9.810 1.00 94.38 94 LEU A O 1
ATOM 732 N N . ILE A 1 95 ? 9.788 5.952 -8.218 1.00 95.75 95 ILE A N 1
ATOM 733 C CA . ILE A 1 95 ? 9.295 4.792 -7.463 1.00 95.75 95 ILE A CA 1
ATOM 734 C C . ILE A 1 95 ? 8.346 3.941 -8.315 1.00 95.75 95 ILE A C 1
ATOM 736 O O . ILE A 1 95 ? 8.407 2.715 -8.267 1.00 95.75 95 ILE A O 1
ATOM 740 N N . SER A 1 96 ? 7.508 4.574 -9.138 1.00 96.88 96 SER A N 1
ATOM 741 C CA . SER A 1 96 ? 6.622 3.866 -10.064 1.00 96.88 96 SER A CA 1
ATOM 742 C C . SER A 1 96 ? 7.398 3.016 -11.070 1.00 96.88 96 SER A C 1
ATOM 744 O O . SER A 1 96 ? 7.018 1.871 -11.291 1.00 96.88 96 SER A O 1
ATOM 746 N N . ASP A 1 97 ? 8.516 3.506 -11.610 1.00 95.38 97 ASP A N 1
ATOM 747 C CA . ASP A 1 97 ? 9.355 2.734 -12.539 1.00 95.38 97 ASP A CA 1
ATOM 748 C C . ASP A 1 97 ? 10.021 1.540 -11.856 1.00 95.38 97 ASP A C 1
ATOM 750 O O . ASP A 1 97 ? 10.092 0.460 -12.433 1.00 95.38 97 ASP A O 1
ATOM 754 N N . ILE A 1 98 ? 10.453 1.696 -10.601 1.00 94.62 98 ILE A N 1
ATOM 755 C CA . ILE A 1 98 ? 11.004 0.585 -9.810 1.00 94.62 98 ILE A CA 1
ATOM 756 C C . ILE A 1 98 ? 9.963 -0.519 -9.626 1.00 94.62 98 ILE A C 1
ATOM 758 O O . ILE A 1 98 ? 10.285 -1.693 -9.807 1.00 94.62 98 ILE A O 1
ATOM 762 N N . ILE A 1 99 ? 8.726 -0.149 -9.280 1.00 96.06 99 ILE A N 1
ATOM 763 C CA . ILE A 1 99 ? 7.637 -1.114 -9.099 1.00 96.06 99 ILE A CA 1
ATOM 764 C C . ILE A 1 99 ? 7.307 -1.783 -10.438 1.00 96.06 99 ILE A C 1
ATOM 766 O O . ILE A 1 99 ? 7.239 -3.009 -10.483 1.00 96.06 99 ILE A O 1
ATOM 770 N N . ARG A 1 100 ? 7.164 -1.013 -11.531 1.00 96.00 100 ARG A N 1
ATOM 771 C CA . ARG A 1 100 ? 6.888 -1.557 -12.876 1.00 96.00 100 ARG A CA 1
ATOM 772 C C . ARG A 1 100 ? 7.936 -2.581 -13.298 1.00 96.00 100 ARG A C 1
ATOM 774 O O . ARG A 1 100 ? 7.582 -3.668 -13.739 1.00 96.00 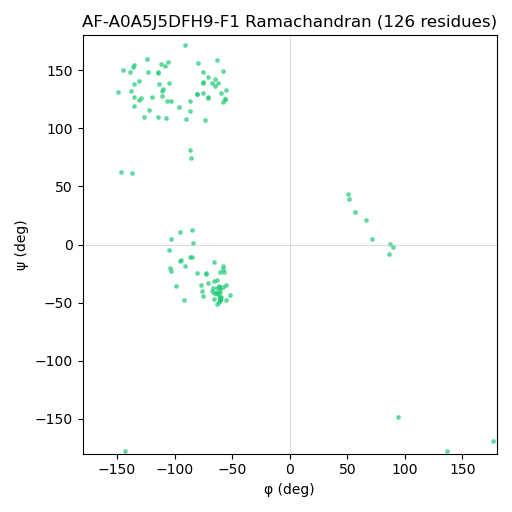100 ARG A O 1
ATOM 781 N N . GLU A 1 101 ? 9.216 -2.258 -13.138 1.00 94.06 101 GLU 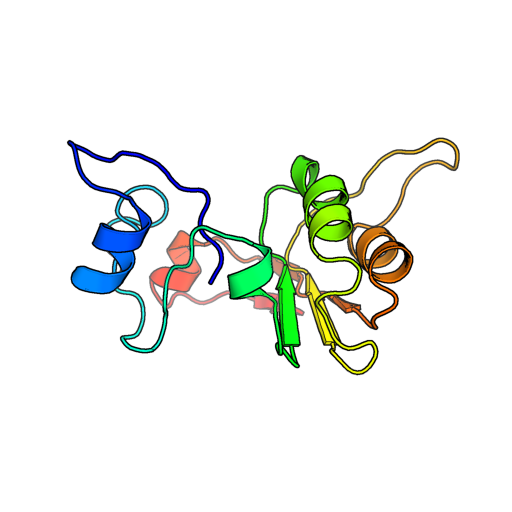A N 1
ATOM 782 C CA . GLU A 1 101 ? 10.306 -3.151 -13.538 1.00 94.06 101 GLU A CA 1
ATOM 783 C C . GLU A 1 101 ? 10.390 -4.422 -12.696 1.00 94.06 101 GLU A C 1
ATOM 785 O O . GLU A 1 101 ? 10.653 -5.489 -13.243 1.00 94.06 101 GLU A O 1
ATOM 790 N N . LYS A 1 102 ? 10.180 -4.325 -11.377 1.00 94.19 102 LYS A N 1
ATOM 791 C CA . LYS A 1 102 ? 10.252 -5.495 -10.490 1.00 94.19 102 LYS A CA 1
ATOM 792 C C . LYS A 1 102 ? 9.032 -6.399 -10.620 1.00 94.19 102 LYS A C 1
ATOM 794 O O . LYS A 1 102 ? 9.181 -7.614 -10.665 1.00 94.19 102 LYS A O 1
ATOM 799 N N . MET A 1 103 ? 7.840 -5.810 -10.662 1.00 94.81 103 MET A N 1
ATOM 800 C CA . MET A 1 103 ? 6.579 -6.550 -10.606 1.00 94.81 103 MET A CA 1
ATOM 801 C C . MET A 1 103 ? 6.039 -6.929 -11.987 1.00 94.81 103 MET A C 1
ATOM 803 O O . MET A 1 103 ? 5.189 -7.808 -12.081 1.00 94.81 103 MET A O 1
ATOM 807 N N . GLY A 1 104 ? 6.494 -6.271 -13.059 1.00 95.06 104 GLY A N 1
ATOM 808 C CA . GLY A 1 104 ? 5.996 -6.520 -14.414 1.00 95.06 104 GLY A CA 1
ATOM 809 C C . GLY A 1 104 ? 4.533 -6.115 -14.624 1.00 95.06 104 GLY A C 1
ATOM 810 O O . GLY A 1 104 ? 3.892 -6.622 -15.541 1.00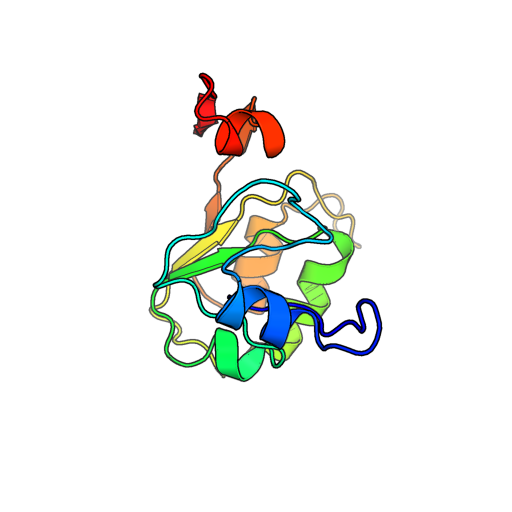 95.06 104 GLY A O 1
ATOM 811 N N . ILE A 1 105 ? 4.004 -5.222 -13.781 1.00 96.25 105 ILE A N 1
ATOM 812 C CA . ILE A 1 105 ? 2.636 -4.695 -13.865 1.00 96.25 105 ILE A CA 1
ATOM 813 C C . ILE A 1 105 ? 2.655 -3.217 -14.237 1.00 96.25 105 ILE A C 1
ATOM 815 O O . ILE A 1 105 ? 3.621 -2.503 -13.965 1.00 96.25 105 ILE A O 1
ATOM 819 N N . ASP A 1 106 ? 1.562 -2.740 -14.823 1.00 97.06 106 ASP A N 1
ATOM 820 C CA . ASP A 1 106 ? 1.381 -1.310 -15.036 1.00 97.06 106 ASP A CA 1
ATOM 821 C C . ASP A 1 106 ? 1.018 -0.611 -13.723 1.00 97.06 106 ASP A C 1
ATOM 823 O O . ASP A 1 106 ? 0.233 -1.125 -12.925 1.00 97.06 106 ASP A O 1
ATOM 827 N N . VAL A 1 107 ? 1.592 0.568 -13.504 1.00 98.00 107 VAL A N 1
ATOM 828 C CA . VAL A 1 107 ? 1.515 1.295 -12.234 1.00 98.00 107 VAL A CA 1
ATOM 829 C C . VAL A 1 107 ? 1.119 2.736 -12.508 1.00 98.00 107 VAL A C 1
ATOM 831 O O . VAL A 1 107 ? 1.802 3.433 -13.248 1.00 98.00 107 VAL A O 1
ATOM 834 N N . SER A 1 108 ? 0.045 3.212 -11.895 1.00 98.06 108 SER A N 1
ATOM 835 C CA . SER A 1 108 ? -0.295 4.637 -11.846 1.00 98.06 108 SER A CA 1
ATOM 836 C C . SER A 1 108 ? 0.313 5.305 -10.611 1.00 98.06 108 SER A C 1
ATOM 838 O O . SER A 1 108 ? 0.868 4.647 -9.729 1.00 98.06 108 SER A O 1
ATOM 840 N N . VAL A 1 109 ? 0.225 6.627 -10.533 1.00 97.44 109 VAL A N 1
ATOM 841 C CA . VAL A 1 109 ? 0.653 7.398 -9.360 1.00 97.44 109 VAL A CA 1
ATOM 842 C C . VAL A 1 109 ? -0.523 8.217 -8.848 1.00 97.44 109 VAL A C 1
ATOM 844 O O . VAL A 1 109 ? -1.359 8.618 -9.648 1.00 97.44 109 VAL A O 1
ATOM 847 N N . LEU A 1 110 ? -0.581 8.444 -7.537 1.00 96.69 110 LEU A N 1
ATOM 848 C CA . LEU A 1 110 ? -1.512 9.388 -6.919 1.00 96.69 110 LEU A CA 1
ATOM 849 C C . LEU A 1 110 ? -0.705 10.357 -6.058 1.00 96.69 110 LEU A C 1
ATOM 851 O O . LEU A 1 110 ? -0.136 9.962 -5.038 1.00 96.69 110 LEU A O 1
ATOM 855 N N . MET A 1 111 ? -0.612 11.611 -6.494 1.00 94.25 111 MET A N 1
ATOM 856 C CA . MET A 1 111 ? 0.251 12.636 -5.903 1.00 94.25 111 MET A CA 1
ATOM 857 C C . MET A 1 111 ? -0.540 13.919 -5.653 1.00 94.25 111 MET A C 1
ATOM 859 O O . MET A 1 111 ? -1.336 14.343 -6.482 1.00 94.25 111 MET A O 1
ATOM 863 N N . GLY A 1 112 ? -0.283 14.595 -4.535 1.00 91.75 112 GLY A N 1
ATOM 864 C CA . GLY A 1 112 ? -0.951 15.863 -4.260 1.00 91.75 112 GLY A CA 1
ATOM 865 C C . GLY A 1 112 ? -0.620 16.484 -2.913 1.00 91.75 112 GLY A C 1
ATOM 866 O O . GLY A 1 112 ? 0.305 16.059 -2.210 1.00 91.75 112 GLY A O 1
ATOM 867 N N . ALA A 1 113 ? -1.392 17.506 -2.554 1.00 88.75 113 ALA A N 1
ATOM 868 C CA . ALA A 1 113 ? -1.364 18.143 -1.245 1.00 88.75 113 ALA A CA 1
ATOM 869 C C . ALA A 1 113 ? -2.289 17.371 -0.293 1.00 88.75 113 ALA A C 1
ATOM 871 O O . ALA A 1 113 ? -3.404 17.786 0.010 1.00 88.75 113 ALA A O 1
ATOM 872 N N . ASN A 1 114 ? -1.817 16.202 0.137 1.00 87.50 114 ASN A N 1
ATOM 873 C CA . ASN A 1 114 ? -2.535 15.286 1.013 1.00 87.50 114 ASN A CA 1
ATOM 874 C C . ASN A 1 114 ? -1.729 15.004 2.289 1.00 87.50 114 ASN A C 1
ATOM 876 O O . ASN A 1 114 ? -0.648 14.409 2.248 1.00 87.50 114 ASN A O 1
ATOM 880 N N . ILE A 1 115 ? -2.272 15.426 3.432 1.00 92.44 115 ILE A N 1
ATOM 881 C CA . ILE A 1 115 ? -1.772 15.085 4.768 1.00 92.44 115 ILE A CA 1
ATOM 882 C C . ILE A 1 115 ? -2.702 14.016 5.338 1.00 92.44 115 ILE A C 1
ATOM 884 O O . ILE A 1 115 ? -3.904 14.242 5.439 1.00 92.44 115 ILE A O 1
ATOM 888 N N . ALA A 1 116 ? -2.159 12.858 5.729 1.00 92.94 116 ALA A N 1
ATOM 889 C CA . ALA A 1 116 ? -2.958 11.692 6.126 1.00 92.94 116 ALA A CA 1
ATOM 890 C C . ALA A 1 116 ? -4.016 12.009 7.201 1.00 92.94 116 ALA A C 1
ATOM 892 O O . ALA A 1 116 ? -5.169 11.621 7.053 1.00 92.94 116 ALA A O 1
ATOM 893 N N . ASN A 1 117 ? -3.649 12.780 8.230 1.00 94.44 117 ASN A N 1
ATOM 894 C CA . ASN A 1 117 ? -4.577 13.188 9.291 1.00 94.44 117 ASN A CA 1
ATOM 895 C C . ASN A 1 117 ? -5.696 14.115 8.796 1.00 94.44 117 ASN A C 1
ATOM 897 O O . ASN A 1 117 ? -6.788 14.098 9.350 1.00 94.44 117 ASN A O 1
ATOM 901 N N . GLU A 1 118 ? -5.439 14.944 7.784 1.00 95.94 118 GLU A N 1
ATOM 902 C CA . GLU A 1 118 ? -6.459 15.834 7.222 1.00 95.94 118 GLU A CA 1
ATOM 903 C C . GLU A 1 118 ? -7.427 15.065 6.328 1.00 95.94 118 GLU A C 1
ATOM 905 O O . GLU A 1 118 ? -8.633 15.273 6.433 1.00 95.94 118 GLU A O 1
ATOM 910 N N . VAL A 1 119 ? -6.908 14.121 5.536 1.00 95.56 119 VAL A N 1
ATOM 911 C CA . VAL A 1 119 ? -7.722 13.186 4.746 1.00 95.56 119 VAL A CA 1
ATOM 912 C C . VAL A 1 119 ? -8.609 12.344 5.665 1.00 95.56 119 VAL A C 1
ATOM 914 O O . VAL A 1 119 ? -9.806 12.235 5.425 1.00 95.56 119 VAL A O 1
ATOM 917 N N . ALA A 1 120 ? -8.045 11.793 6.744 1.00 96.12 120 ALA A N 1
ATOM 918 C CA . ALA A 1 120 ? -8.794 11.008 7.725 1.00 96.12 120 ALA A CA 1
ATOM 919 C C . ALA A 1 120 ? -9.866 11.839 8.455 1.00 96.12 120 ALA A C 1
ATOM 921 O O . ALA A 1 120 ? -10.909 11.308 8.821 1.00 96.12 120 ALA A O 1
ATOM 922 N N . ALA A 1 121 ? -9.631 13.143 8.628 1.00 96.50 121 ALA A N 1
ATOM 923 C CA . ALA A 1 121 ? -10.584 14.096 9.195 1.00 96.50 121 ALA A CA 1
ATOM 924 C C . ALA A 1 121 ? -11.585 14.668 8.172 1.00 96.50 121 ALA A C 1
ATOM 926 O O . ALA A 1 121 ? -12.236 15.670 8.473 1.00 96.50 121 ALA A O 1
ATOM 927 N N . GLU A 1 122 ? -11.669 14.089 6.969 1.00 95.50 122 GLU A N 1
ATOM 928 C CA . GLU A 1 122 ? -12.569 14.514 5.885 1.00 95.50 122 GLU A CA 1
ATOM 929 C C . GLU A 1 122 ? -12.397 15.987 5.472 1.00 95.50 122 GLU A C 1
ATOM 931 O O . GLU A 1 122 ? -13.320 16.647 4.990 1.00 95.50 122 GLU A O 1
ATOM 936 N N . LYS A 1 123 ? -11.192 16.536 5.653 1.00 95.88 123 LYS A N 1
ATOM 937 C CA . LYS A 1 123 ? -10.875 17.889 5.197 1.00 95.88 123 LYS A CA 1
ATOM 938 C C . LYS A 1 123 ? -10.568 17.890 3.706 1.00 95.88 123 LYS A C 1
ATOM 940 O O . LYS A 1 123 ? -10.122 16.897 3.134 1.00 95.88 123 LYS A O 1
ATOM 945 N N . PHE A 1 124 ? -10.757 19.052 3.087 1.00 91.88 124 PHE A N 1
ATOM 946 C CA . PHE A 1 124 ? -10.404 19.258 1.689 1.00 91.88 124 PHE A CA 1
ATOM 947 C C . PHE A 1 124 ? -8.925 18.927 1.444 1.00 91.88 124 PHE A C 1
ATOM 949 O O . PHE A 1 124 ? -8.046 19.484 2.098 1.00 91.88 124 PHE A O 1
ATOM 956 N N . CYS A 1 125 ? -8.678 18.032 0.491 1.00 90.62 125 CYS A N 1
ATOM 957 C CA . CYS A 1 125 ? -7.359 17.619 0.027 1.00 90.62 125 CYS A CA 1
ATOM 958 C C . CYS A 1 125 ? -7.401 17.504 -1.500 1.00 90.62 125 CYS A C 1
ATOM 960 O O . CYS A 1 125 ? -8.431 17.139 -2.067 1.00 90.62 125 CYS A O 1
ATOM 962 N N . GLU A 1 126 ? -6.282 17.777 -2.163 1.00 89.12 126 GLU A N 1
ATOM 963 C CA . GLU A 1 126 ? -6.163 17.680 -3.620 1.00 89.12 126 GLU A CA 1
ATOM 964 C C . GLU A 1 126 ? -5.189 16.561 -3.995 1.00 89.12 126 GLU A C 1
ATOM 966 O O . GLU A 1 126 ? -4.126 16.420 -3.382 1.00 89.12 126 GLU A O 1
ATOM 971 N N . THR A 1 127 ? -5.541 15.776 -5.014 1.00 88.81 127 THR A N 1
ATOM 972 C CA . THR A 1 127 ? -4.651 14.785 -5.616 1.00 88.81 127 THR A CA 1
ATOM 973 C C . THR A 1 127 ? -4.887 14.671 -7.115 1.00 88.81 127 THR A C 1
ATOM 975 O O . THR A 1 127 ? -6.003 14.876 -7.590 1.00 88.81 127 THR A O 1
ATOM 978 N N . THR A 1 12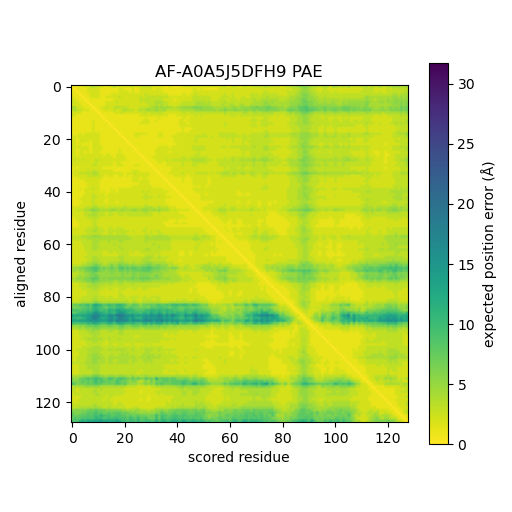8 ? -3.833 14.329 -7.847 1.00 80.56 128 THR A N 1
ATOM 979 C CA . THR A 1 128 ? -3.851 13.957 -9.266 1.00 80.56 128 THR A CA 1
ATOM 980 C C . THR A 1 128 ? -3.291 12.554 -9.437 1.00 80.56 128 THR A C 1
ATOM 982 O O . THR A 1 128 ? -2.451 12.153 -8.593 1.00 80.56 128 THR A O 1
#

Secondary structure (DSSP, 8-state):
-B----EETTEEHHHHHHHHSB-TTTSTT-BPPTT---BSSHHHHHTT-SEEEE-S-GGGHHHHHHHHTTTS-TT-EEEE---SEEEETTEEEEHHHHHHHHH-SEEEE--EE--HHHHHTT---EE-

pLDDT: mean 94.82, std 4.36, range [72.62, 98.62]

Organism: NCBI:txid54343

Solvent-accessible surface area (backbone atoms only — not comparable to full-atom values): 7559 Å² total; per-residue (Å²): 74,64,37,85,74,42,77,55,96,90,37,50,46,41,58,43,22,59,72,66,26,28,47,72,85,86,45,63,97,47,77,51,61,90,88,58,51,50,28,62,50,60,54,75,45,41,48,81,40,61,66,45,78,45,76,56,69,68,92,49,52,65,62,55,38,63,67,40,50,86,50,48,54,64,85,20,38,37,34,35,54,50,81,69,68,44,81,52,100,90,44,80,40,51,52,54,57,54,48,26,71,63,55,60,27,59,54,47,68,50,50,62,68,67,53,72,72,45,55,75,65,72,42,95,65,50,72,82

Mean predicted aligned error: 3.27 Å